Protein AF-A0A495X7D6-F1 (afdb_monomer)

Mean predicted aligned error: 9.29 Å

Sequence (108 aa):
MSPKTVAAVVGVAFFLAGLLIMLLPLATDSPSGITVSCGNSVGMGYDEVAVEAESGALVEICSRLRLERLAWAAPVTVLGGLLVVGAVIVRKRREAPDQTAGGFGTTV

Structure (mmCIF, N/CA/C/O backbone):
data_AF-A0A495X7D6-F1
#
_entry.id   AF-A0A495X7D6-F1
#
loop_
_atom_site.group_PDB
_atom_site.id
_atom_site.type_symbol
_atom_site.label_atom_id
_atom_site.label_alt_id
_atom_site.label_comp_id
_atom_site.label_asym_id
_atom_site.label_entity_id
_atom_site.label_seq_id
_atom_site.pdbx_PDB_ins_code
_atom_site.Cartn_x
_atom_site.Cartn_y
_atom_site.Cartn_z
_atom_site.occupancy
_atom_site.B_iso_or_equiv
_atom_site.auth_seq_id
_atom_site.auth_comp_id
_atom_site.auth_asym_id
_atom_site.auth_atom_id
_atom_site.pdbx_PDB_model_num
ATOM 1 N N . MET A 1 1 ? -15.463 15.361 24.102 1.00 70.06 1 MET A N 1
ATOM 2 C CA . MET A 1 1 ? -15.540 14.263 23.106 1.00 70.06 1 MET A CA 1
ATOM 3 C C . MET A 1 1 ? -15.546 12.921 23.827 1.00 70.06 1 MET A C 1
ATOM 5 O O . MET A 1 1 ? -14.849 12.797 24.824 1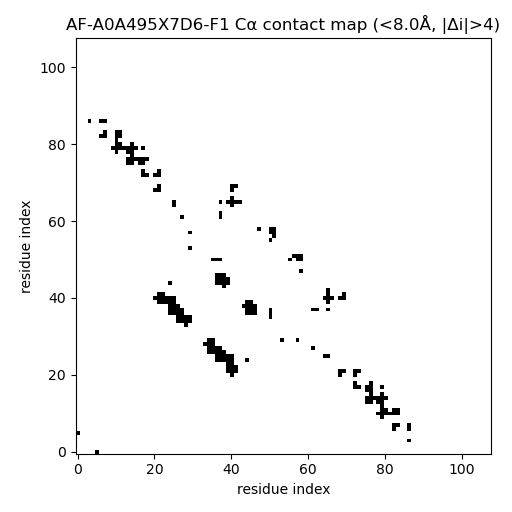.00 70.06 1 MET A O 1
ATOM 9 N N . SER A 1 2 ? -16.314 11.930 23.355 1.00 87.38 2 SER A N 1
ATOM 10 C CA . SER A 1 2 ? -16.279 10.574 23.928 1.00 87.38 2 SER A CA 1
ATOM 11 C C . SER A 1 2 ? -15.021 9.824 23.457 1.00 87.38 2 SER A C 1
ATOM 13 O O . SER A 1 2 ? -14.700 9.917 22.270 1.00 87.38 2 SER A O 1
ATOM 15 N N . PRO A 1 3 ? -14.352 9.022 24.309 1.00 84.56 3 PRO A N 1
ATOM 16 C CA . PRO A 1 3 ? -13.195 8.205 23.915 1.00 84.56 3 PRO A CA 1
ATOM 17 C C . PRO A 1 3 ? -13.463 7.299 22.704 1.00 84.56 3 PRO A C 1
ATOM 19 O O . PRO A 1 3 ? -12.576 7.036 21.899 1.00 84.56 3 PRO A O 1
ATOM 22 N N . LYS A 1 4 ? -14.719 6.867 22.532 1.00 83.50 4 LYS A N 1
ATOM 23 C CA . LYS A 1 4 ? -15.149 6.040 21.395 1.00 83.50 4 LYS A CA 1
ATOM 24 C C . LYS A 1 4 ? -15.096 6.797 20.069 1.00 83.50 4 LYS A C 1
ATOM 26 O O . LYS A 1 4 ? -14.692 6.237 19.058 1.00 83.50 4 LYS A O 1
ATOM 31 N N . THR A 1 5 ? -15.491 8.070 20.082 1.00 86.88 5 THR A N 1
ATOM 32 C CA . THR A 1 5 ? -15.439 8.941 18.903 1.00 86.88 5 THR A CA 1
ATOM 33 C C . THR A 1 5 ? -13.995 9.180 18.487 1.00 86.88 5 THR A C 1
ATOM 35 O O . THR A 1 5 ? -13.688 9.102 17.305 1.00 86.88 5 THR A O 1
ATOM 38 N N . VAL A 1 6 ? -13.103 9.397 19.458 1.00 88.44 6 VAL A N 1
ATOM 39 C CA . VAL A 1 6 ? -11.671 9.575 19.192 1.00 88.44 6 VAL A CA 1
ATOM 40 C C . VAL A 1 6 ? -11.087 8.322 18.538 1.00 88.44 6 VAL A C 1
ATOM 42 O O . VAL A 1 6 ? -10.483 8.428 17.478 1.00 88.44 6 VAL A O 1
ATOM 45 N N . ALA A 1 7 ? -11.337 7.132 19.096 1.00 87.69 7 ALA A N 1
ATOM 46 C CA . ALA A 1 7 ? -10.849 5.876 18.522 1.00 87.69 7 ALA A CA 1
ATOM 47 C C . ALA A 1 7 ? -11.360 5.629 17.090 1.00 87.69 7 ALA A C 1
ATOM 49 O O . ALA A 1 7 ? -10.593 5.203 16.231 1.00 87.69 7 ALA A O 1
ATOM 50 N N . ALA A 1 8 ? -12.633 5.937 16.815 1.00 89.50 8 ALA A N 1
ATOM 51 C CA . ALA A 1 8 ? -13.201 5.804 15.476 1.00 89.50 8 ALA A CA 1
ATOM 52 C C . ALA A 1 8 ? -12.552 6.775 14.475 1.00 89.50 8 ALA A C 1
ATOM 54 O O . ALA A 1 8 ? -12.159 6.355 13.391 1.00 89.50 8 ALA A O 1
ATOM 55 N N . VAL A 1 9 ? -12.393 8.051 14.844 1.00 92.62 9 VAL A N 1
ATOM 56 C CA . VAL A 1 9 ? -11.752 9.064 13.987 1.00 92.62 9 VAL A CA 1
ATOM 57 C C . VAL A 1 9 ? -10.299 8.694 13.702 1.00 92.62 9 VAL A C 1
ATOM 59 O O . VAL A 1 9 ? -9.869 8.738 12.554 1.00 92.62 9 VAL A O 1
ATOM 62 N N . VAL A 1 10 ? -9.562 8.275 14.730 1.00 92.56 10 VAL A N 1
ATOM 63 C CA . VAL A 1 10 ? -8.172 7.831 14.599 1.00 92.56 10 VAL A CA 1
ATOM 64 C C . VAL A 1 10 ? -8.078 6.597 13.697 1.00 92.56 10 VAL A C 1
ATOM 66 O O . VAL A 1 10 ? -7.254 6.573 12.788 1.00 92.56 10 VAL A O 1
ATOM 69 N N . GLY A 1 11 ? -8.956 5.607 13.882 1.00 92.19 11 GLY A N 1
ATOM 70 C CA . GLY A 1 11 ? -9.011 4.417 13.031 1.00 92.19 11 GLY A CA 1
ATOM 71 C C . GLY A 1 11 ? -9.266 4.748 11.560 1.00 92.19 11 GLY A C 1
ATOM 72 O O . GLY A 1 11 ? -8.543 4.266 10.690 1.00 92.19 11 GLY A O 1
ATOM 73 N N . VAL A 1 12 ? -10.237 5.624 11.282 1.00 94.50 12 VAL A N 1
ATOM 74 C CA . VAL A 1 12 ? -10.518 6.104 9.919 1.00 94.50 12 VAL A CA 1
ATOM 75 C C . VAL A 1 12 ? -9.311 6.842 9.342 1.00 94.50 12 VAL A C 1
ATOM 77 O O . VAL A 1 12 ? -8.929 6.573 8.207 1.00 94.50 12 VAL A O 1
ATOM 80 N N . ALA A 1 13 ? -8.682 7.731 10.112 1.00 94.94 13 ALA A N 1
ATOM 81 C CA . ALA A 1 13 ? -7.518 8.485 9.656 1.00 94.94 13 ALA A CA 1
ATOM 82 C C . ALA A 1 13 ? -6.351 7.562 9.276 1.00 94.94 13 ALA A C 1
ATOM 84 O O . ALA A 1 13 ? -5.794 7.709 8.192 1.00 94.94 13 ALA A O 1
ATOM 85 N N . PHE A 1 14 ? -6.024 6.573 10.114 1.00 93.00 14 PHE A N 1
ATOM 86 C CA . PHE A 1 14 ? -4.975 5.598 9.806 1.00 93.00 14 PHE A CA 1
ATOM 87 C C . PHE A 1 14 ? -5.325 4.723 8.603 1.00 93.00 14 PHE A C 1
ATOM 89 O O . PHE A 1 14 ? -4.477 4.512 7.740 1.00 93.00 14 PHE A O 1
ATOM 96 N N . PHE A 1 15 ? -6.571 4.256 8.506 1.00 94.06 15 PHE A N 1
ATOM 97 C CA . PHE A 1 15 ? -7.018 3.449 7.373 1.00 94.06 15 PHE A CA 1
ATOM 98 C C . PHE A 1 15 ? -6.884 4.212 6.051 1.00 94.06 15 PHE A C 1
ATOM 100 O O . PHE A 1 15 ? -6.294 3.705 5.099 1.00 94.06 15 PHE A O 1
ATOM 107 N N . LEU A 1 16 ? -7.382 5.451 6.011 1.00 95.25 16 LEU A N 1
ATOM 108 C CA . LEU A 1 16 ? -7.320 6.299 4.823 1.00 95.25 16 LEU A CA 1
ATOM 109 C C . LEU A 1 16 ? -5.884 6.702 4.484 1.00 95.25 16 LEU A C 1
ATOM 111 O O . LEU A 1 16 ? -5.516 6.673 3.314 1.00 95.25 16 LEU A O 1
ATOM 115 N N . ALA A 1 17 ? -5.064 7.037 5.482 1.00 93.94 17 ALA A N 1
ATOM 116 C CA . ALA A 1 17 ? -3.659 7.363 5.266 1.00 93.94 17 ALA A CA 1
ATOM 117 C C . ALA A 1 17 ? -2.882 6.165 4.699 1.00 93.94 17 ALA A C 1
ATOM 119 O O . ALA A 1 17 ? -2.142 6.318 3.731 1.00 93.94 17 ALA A O 1
ATOM 120 N N . GLY A 1 18 ? -3.085 4.967 5.251 1.00 92.12 18 GLY A N 1
ATOM 121 C CA . GLY A 1 18 ? -2.460 3.744 4.753 1.00 92.12 18 GLY A CA 1
ATOM 122 C C . GLY A 1 18 ? -2.873 3.414 3.314 1.00 92.12 18 GLY A C 1
ATOM 123 O O . GLY A 1 18 ? -2.012 3.163 2.469 1.00 92.12 18 GLY A O 1
ATOM 124 N N . LEU A 1 19 ? -4.170 3.521 3.004 1.00 92.94 19 LEU A N 1
ATOM 125 C CA . LEU A 1 19 ? -4.689 3.365 1.641 1.00 92.94 19 LEU A CA 1
ATOM 126 C C . LEU A 1 19 ? -4.089 4.382 0.670 1.00 92.94 19 LEU A C 1
ATOM 128 O O . LEU A 1 19 ? -3.668 4.012 -0.424 1.00 92.94 19 LEU A O 1
ATOM 132 N N . LEU A 1 20 ? -4.026 5.653 1.071 1.00 93.88 20 LEU A N 1
ATOM 133 C C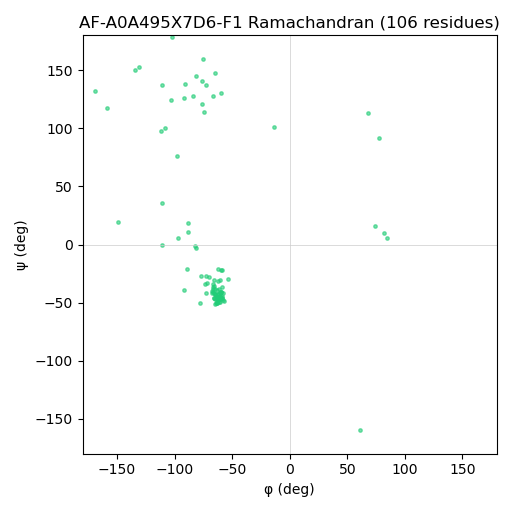A . LEU A 1 20 ? -3.443 6.714 0.255 1.00 93.88 20 LEU A CA 1
ATOM 134 C C . LEU A 1 20 ? -1.988 6.380 -0.094 1.00 93.88 20 LEU A C 1
ATOM 136 O O . LEU A 1 20 ? -1.606 6.447 -1.260 1.00 93.88 20 LEU A O 1
ATOM 140 N N . ILE A 1 21 ? -1.194 5.966 0.898 1.00 90.44 21 ILE A N 1
ATOM 141 C CA . ILE A 1 21 ? 0.211 5.585 0.710 1.00 90.44 21 ILE A CA 1
ATOM 142 C C . ILE A 1 21 ? 0.338 4.405 -0.262 1.00 90.44 21 ILE A C 1
ATOM 144 O O . ILE A 1 21 ? 1.213 4.442 -1.125 1.00 90.44 21 ILE A O 1
ATOM 148 N N . MET A 1 22 ? -0.531 3.393 -0.169 1.00 90.25 22 MET A N 1
ATOM 149 C CA . MET A 1 22 ? -0.514 2.256 -1.099 1.00 90.25 22 MET A CA 1
ATOM 150 C C . MET A 1 22 ? -0.869 2.637 -2.537 1.00 90.25 22 MET A C 1
ATOM 152 O O . MET A 1 22 ? -0.347 2.034 -3.474 1.00 90.25 22 MET A O 1
ATOM 156 N N . LEU A 1 23 ? -1.782 3.593 -2.710 1.00 91.19 23 LEU A N 1
ATOM 157 C CA . LEU A 1 23 ? -2.341 3.955 -4.012 1.00 91.19 23 LEU A CA 1
ATOM 158 C C . LEU A 1 23 ? -1.542 5.037 -4.739 1.00 91.19 23 LEU A C 1
ATOM 160 O O . LEU A 1 23 ? -1.654 5.144 -5.960 1.00 91.19 23 LEU A O 1
ATOM 164 N N . LEU A 1 24 ? -0.739 5.816 -4.013 1.00 92.81 24 LEU A N 1
ATOM 165 C CA . LEU A 1 24 ? 0.121 6.844 -4.586 1.00 92.81 24 LEU A CA 1
ATOM 166 C C . LEU A 1 24 ? 1.119 6.225 -5.584 1.00 92.81 24 LEU A C 1
ATOM 168 O O . LEU A 1 24 ? 1.815 5.265 -5.232 1.00 92.81 24 LEU A O 1
ATOM 172 N N . PRO A 1 25 ? 1.241 6.785 -6.800 1.00 88.81 25 PRO A N 1
ATOM 173 C CA . PRO A 1 25 ? 2.219 6.320 -7.769 1.00 88.81 25 PRO A CA 1
ATOM 174 C C . PRO A 1 25 ? 3.647 6.572 -7.270 1.00 88.81 25 PRO A C 1
ATOM 176 O O . PRO A 1 25 ? 3.921 7.530 -6.541 1.00 88.81 25 PRO A O 1
ATOM 179 N N . LEU A 1 26 ? 4.545 5.675 -7.655 1.00 87.19 26 LEU A N 1
ATOM 180 C CA . LEU A 1 26 ? 5.983 5.725 -7.456 1.00 87.19 26 LEU A CA 1
ATOM 181 C C . LEU A 1 26 ? 6.629 5.943 -8.820 1.00 87.19 26 LEU A C 1
ATOM 183 O O . LEU A 1 26 ? 6.253 5.306 -9.803 1.00 87.19 26 LEU A O 1
ATOM 187 N N . ALA A 1 27 ? 7.618 6.820 -8.860 1.00 88.62 27 ALA A N 1
ATOM 188 C CA . ALA A 1 27 ? 8.469 7.017 -10.018 1.00 88.62 27 ALA A CA 1
ATOM 189 C C . ALA A 1 27 ? 9.928 6.992 -9.566 1.00 88.62 27 ALA A C 1
ATOM 191 O O . ALA A 1 27 ? 10.230 7.304 -8.411 1.00 88.62 27 ALA A O 1
ATOM 192 N N . THR A 1 28 ? 10.814 6.598 -10.469 1.00 88.12 28 THR A N 1
ATOM 193 C CA . THR A 1 28 ? 12.259 6.598 -10.244 1.00 88.12 28 THR A CA 1
ATOM 194 C C . THR A 1 28 ? 12.966 7.188 -11.453 1.00 88.12 28 THR A C 1
ATOM 196 O O . THR A 1 28 ? 12.458 7.104 -12.571 1.00 88.12 28 THR A O 1
ATOM 199 N N . ASP A 1 29 ? 14.118 7.808 -11.230 1.00 88.31 29 ASP A N 1
ATOM 200 C CA . ASP A 1 29 ? 14.923 8.366 -12.307 1.00 88.31 29 ASP A CA 1
ATOM 201 C C . ASP A 1 29 ? 15.796 7.272 -12.922 1.00 88.31 29 ASP A C 1
ATOM 203 O O . ASP A 1 29 ? 16.522 6.552 -12.231 1.00 88.31 29 ASP A O 1
ATOM 207 N N . SER A 1 30 ? 15.718 7.143 -14.242 1.00 83.56 30 SER A N 1
ATOM 208 C CA . SER A 1 30 ? 16.605 6.272 -15.008 1.00 83.56 30 SER A CA 1
ATOM 209 C C . SER A 1 30 ? 18.007 6.888 -15.146 1.00 83.56 30 SER A C 1
ATOM 211 O O . SER A 1 30 ? 18.169 8.109 -15.053 1.00 83.56 30 SER A O 1
ATOM 213 N N . PRO A 1 31 ? 19.039 6.079 -15.450 1.00 79.75 31 PRO A N 1
ATOM 214 C CA . PRO A 1 31 ? 20.383 6.587 -15.746 1.00 79.75 31 PRO A CA 1
ATOM 215 C C . PRO A 1 31 ? 20.436 7.549 -16.945 1.00 79.75 31 PRO A C 1
ATOM 217 O O . PRO A 1 31 ? 21.366 8.343 -17.055 1.00 79.75 31 PRO A O 1
ATOM 220 N N . SER A 1 32 ? 19.447 7.483 -17.840 1.00 81.31 32 SER A N 1
ATOM 221 C CA . SER A 1 32 ? 19.256 8.382 -18.983 1.00 81.31 32 SER A CA 1
ATOM 222 C C . SER A 1 32 ? 18.576 9.709 -18.607 1.00 81.31 32 SER A C 1
ATOM 224 O O . SER A 1 32 ? 18.441 10.584 -19.460 1.00 81.31 32 SER A O 1
ATOM 226 N N . GLY A 1 33 ? 18.178 9.892 -17.341 1.00 83.12 33 GLY A N 1
ATOM 227 C CA . GLY A 1 33 ? 17.537 11.108 -16.830 1.00 83.12 33 GLY A CA 1
ATOM 228 C C . GLY A 1 33 ? 16.032 11.197 -17.099 1.00 83.12 33 GLY A C 1
ATOM 229 O O . GLY A 1 33 ? 15.437 12.252 -16.888 1.00 83.12 33 GLY A O 1
ATOM 230 N N . ILE A 1 34 ? 15.408 10.113 -17.569 1.00 84.69 34 ILE A N 1
ATOM 231 C CA . ILE A 1 34 ? 13.957 10.017 -17.778 1.00 84.69 34 ILE A CA 1
ATOM 232 C C . ILE A 1 34 ? 13.291 9.464 -16.515 1.00 84.69 34 ILE A C 1
ATOM 234 O O . ILE A 1 34 ? 13.790 8.511 -15.911 1.00 84.69 34 ILE A O 1
ATOM 238 N N . THR A 1 35 ? 12.146 10.031 -16.134 1.00 86.38 35 THR A N 1
ATOM 239 C CA . THR A 1 35 ? 11.322 9.516 -15.037 1.00 86.38 35 THR A CA 1
ATOM 240 C C . THR A 1 35 ? 10.545 8.283 -15.489 1.00 86.38 35 THR A C 1
ATOM 242 O O . THR A 1 35 ? 9.740 8.329 -16.419 1.00 86.38 35 THR A O 1
ATOM 245 N N . VAL A 1 36 ? 10.774 7.164 -14.811 1.00 88.38 36 VAL A N 1
ATOM 246 C CA . VAL A 1 36 ? 10.135 5.878 -15.092 1.00 88.38 36 VAL A CA 1
ATOM 247 C C . VAL A 1 36 ? 9.047 5.628 -14.056 1.00 88.38 36 VAL A C 1
ATOM 249 O O . VAL A 1 36 ? 9.297 5.654 -12.848 1.00 88.38 36 VAL A O 1
ATOM 252 N N . SER A 1 37 ? 7.819 5.393 -14.524 1.00 89.25 37 SER A N 1
ATOM 253 C CA . SER A 1 37 ? 6.687 5.074 -13.653 1.00 89.25 37 SER A CA 1
ATOM 254 C C . SER A 1 37 ? 6.801 3.641 -13.140 1.00 89.25 37 SER A C 1
ATOM 256 O O . SER A 1 37 ? 6.649 2.675 -13.884 1.00 89.25 37 SER A O 1
ATOM 258 N N . CYS A 1 38 ? 6.991 3.501 -11.833 1.00 89.31 38 CYS A N 1
ATOM 259 C CA . CYS A 1 38 ? 6.939 2.225 -11.139 1.00 89.31 38 CYS A CA 1
ATOM 260 C C . CYS A 1 38 ? 5.511 1.883 -10.674 1.00 89.31 38 CYS A C 1
ATOM 262 O O . CYS A 1 38 ? 5.366 0.951 -9.891 1.00 89.31 38 CYS A O 1
ATOM 264 N N . GLY A 1 39 ? 4.456 2.591 -11.089 1.00 90.75 39 GLY A N 1
ATOM 265 C CA . GLY A 1 39 ? 3.092 2.330 -10.604 1.00 90.75 39 GLY A CA 1
ATOM 266 C C . GLY A 1 39 ? 2.955 2.510 -9.085 1.00 90.75 39 GLY A C 1
ATOM 267 O O . GLY A 1 39 ? 3.763 3.184 -8.457 1.00 90.75 39 GLY A O 1
ATOM 268 N N . ASN A 1 40 ? 1.930 1.931 -8.465 1.00 91.94 40 ASN A N 1
ATOM 269 C CA . ASN A 1 40 ? 1.716 2.034 -7.014 1.00 91.94 40 ASN A CA 1
ATOM 270 C C . ASN A 1 40 ? 2.132 0.762 -6.248 1.00 91.94 40 ASN A C 1
ATOM 272 O O . ASN A 1 40 ? 2.557 -0.229 -6.843 1.00 91.94 40 ASN A O 1
ATOM 276 N N . SER A 1 41 ? 2.009 0.764 -4.915 1.00 88.75 41 SER A N 1
ATOM 277 C CA . SER A 1 41 ? 2.445 -0.362 -4.066 1.00 88.75 41 SER A CA 1
ATOM 278 C C . SER A 1 41 ? 1.702 -1.670 -4.325 1.00 88.75 41 SER A C 1
ATOM 280 O O . SER A 1 41 ? 2.217 -2.728 -3.982 1.00 88.75 41 SER A O 1
ATOM 282 N N . VAL A 1 42 ? 0.512 -1.611 -4.925 1.00 87.69 42 VAL A N 1
ATOM 283 C CA . VAL A 1 42 ? -0.289 -2.789 -5.290 1.00 87.69 42 VAL A CA 1
ATOM 284 C C . VAL A 1 42 ? -0.106 -3.200 -6.758 1.00 87.69 42 VAL A C 1
ATOM 286 O O . VAL A 1 42 ? -0.781 -4.110 -7.226 1.00 87.69 42 VAL A O 1
ATOM 289 N N . GLY A 1 43 ? 0.812 -2.552 -7.485 1.00 83.88 43 GLY A N 1
ATOM 290 C CA . GLY A 1 43 ? 1.170 -2.892 -8.864 1.00 83.88 43 GLY A CA 1
ATOM 291 C C . GLY A 1 43 ? 0.264 -2.288 -9.941 1.00 83.88 43 GLY A C 1
ATOM 292 O O . GLY A 1 43 ? 0.456 -2.575 -11.119 1.00 83.88 43 GLY A O 1
ATOM 293 N N . MET A 1 44 ? -0.697 -1.429 -9.587 1.00 87.81 44 MET A N 1
ATOM 294 C CA . MET A 1 44 ? -1.509 -0.735 -10.592 1.00 87.81 44 MET A CA 1
ATOM 295 C C . MET A 1 44 ? -0.685 0.351 -11.289 1.00 87.81 44 MET A C 1
ATOM 297 O O . MET A 1 44 ? 0.041 1.108 -10.639 1.00 87.81 44 MET A O 1
ATOM 301 N N . GLY A 1 45 ? -0.829 0.441 -12.613 1.00 85.25 45 GLY A N 1
ATOM 302 C CA . GLY A 1 45 ? -0.100 1.409 -13.438 1.00 85.25 45 GLY A CA 1
ATOM 303 C C . GLY A 1 45 ? 1.379 1.071 -13.643 1.00 85.25 45 GLY A C 1
ATOM 304 O O . GLY A 1 45 ? 2.145 1.956 -14.019 1.00 85.25 45 GLY A O 1
ATOM 305 N N . TYR A 1 46 ? 1.784 -0.173 -13.366 1.00 90.81 46 TYR A N 1
ATOM 306 C CA . TYR A 1 46 ? 3.096 -0.685 -13.740 1.00 90.81 46 TYR A CA 1
ATOM 307 C C . TYR A 1 46 ? 3.037 -1.362 -15.106 1.00 90.81 46 TYR A C 1
ATOM 309 O O . TYR A 1 46 ? 2.236 -2.273 -15.305 1.00 90.81 46 TYR A O 1
ATOM 317 N N . ASP A 1 47 ? 3.910 -0.930 -16.010 1.00 90.25 47 ASP A N 1
ATOM 318 C CA . ASP A 1 47 ? 4.142 -1.574 -17.297 1.00 90.25 47 ASP A CA 1
ATOM 319 C C . ASP A 1 47 ? 5.550 -2.173 -17.293 1.00 90.25 47 ASP A C 1
ATOM 321 O O . ASP A 1 47 ? 6.543 -1.474 -17.478 1.00 90.25 47 ASP A O 1
ATOM 325 N N . GLU A 1 48 ? 5.631 -3.472 -17.018 1.00 87.44 48 GLU A N 1
ATOM 326 C CA . GLU A 1 48 ? 6.903 -4.189 -16.945 1.00 87.44 48 GLU A CA 1
ATOM 327 C C . GLU A 1 48 ? 7.660 -4.153 -18.273 1.00 87.44 48 GLU A C 1
ATOM 329 O O . GLU A 1 48 ? 8.868 -3.948 -18.266 1.00 87.44 48 GLU A O 1
ATOM 334 N N . VAL A 1 49 ? 6.953 -4.248 -19.404 1.00 87.88 49 VAL A N 1
ATOM 335 C CA . VAL A 1 49 ? 7.568 -4.264 -20.739 1.00 87.88 49 VAL A CA 1
ATOM 336 C C . VAL A 1 49 ? 8.201 -2.911 -21.049 1.00 87.88 49 VAL A C 1
ATOM 338 O O . VAL A 1 49 ? 9.319 -2.854 -21.558 1.00 87.88 49 VAL A O 1
ATOM 341 N N . ALA A 1 50 ? 7.520 -1.813 -20.708 1.00 86.12 50 ALA A N 1
ATOM 342 C CA . ALA A 1 50 ? 8.066 -0.469 -20.884 1.00 86.12 50 ALA A CA 1
ATOM 343 C C . ALA A 1 50 ? 9.276 -0.204 -19.970 1.00 86.12 50 ALA A C 1
ATOM 345 O O . ALA A 1 50 ? 10.237 0.436 -20.393 1.00 86.12 50 ALA A O 1
ATOM 346 N N . VAL A 1 51 ? 9.256 -0.704 -18.730 1.00 87.69 51 VAL A N 1
ATOM 347 C CA . VAL A 1 51 ? 10.371 -0.534 -17.783 1.00 87.69 51 VAL A CA 1
ATOM 348 C C . VAL A 1 51 ? 11.575 -1.402 -18.155 1.00 87.69 51 VAL A C 1
ATOM 350 O O . VAL A 1 51 ? 12.711 -0.932 -18.097 1.00 87.69 51 VAL A O 1
ATOM 353 N N . GLU A 1 52 ? 11.346 -2.646 -18.569 1.00 88.06 52 GLU A N 1
ATOM 354 C CA . GLU A 1 52 ? 12.401 -3.563 -19.003 1.00 88.06 52 GLU A CA 1
ATOM 355 C C . GLU A 1 52 ? 13.074 -3.084 -20.298 1.00 88.06 52 GLU A C 1
ATOM 357 O O . GLU A 1 52 ? 14.290 -3.228 -20.440 1.00 88.06 52 GLU A O 1
ATOM 362 N N . ALA A 1 53 ? 12.314 -2.440 -21.196 1.00 87.50 53 ALA A N 1
ATOM 363 C CA . ALA A 1 53 ? 12.844 -1.811 -22.405 1.00 87.50 53 ALA A CA 1
ATOM 364 C C . ALA A 1 53 ? 13.836 -0.670 -22.111 1.00 87.50 53 ALA A C 1
ATOM 366 O O . ALA A 1 53 ? 14.770 -0.469 -22.887 1.00 87.50 53 ALA A O 1
ATOM 367 N N . GLU A 1 54 ? 13.665 0.049 -20.998 1.00 86.12 54 GLU A N 1
ATOM 368 C CA . GLU A 1 54 ? 14.640 1.041 -20.525 1.00 86.12 54 GLU A CA 1
ATOM 369 C C . GLU A 1 54 ? 15.840 0.364 -19.846 1.00 86.12 54 GLU A C 1
ATOM 371 O O . GLU A 1 54 ? 16.995 0.660 -20.157 1.00 86.12 54 GLU A O 1
ATOM 376 N N . SER A 1 55 ? 15.588 -0.549 -18.899 1.00 84.81 55 SER A N 1
ATOM 377 C CA . SER A 1 55 ? 16.627 -1.360 -18.256 1.00 84.81 55 SER A CA 1
ATOM 378 C C . SER A 1 55 ? 16.035 -2.487 -17.414 1.00 84.81 55 SER A C 1
ATOM 380 O O . SER A 1 55 ? 15.237 -2.247 -16.508 1.00 84.81 55 SER A O 1
ATOM 382 N N . GLY A 1 56 ? 16.547 -3.710 -17.582 1.00 85.56 56 GLY A N 1
ATOM 383 C CA . GLY A 1 56 ? 16.198 -4.841 -16.713 1.00 85.56 56 GLY A CA 1
ATOM 384 C C . GLY A 1 56 ? 16.518 -4.614 -15.225 1.00 85.56 56 GLY A C 1
ATOM 385 O O . GLY A 1 56 ? 15.889 -5.217 -14.360 1.00 85.56 56 GLY A O 1
ATOM 386 N N . ALA A 1 57 ? 17.437 -3.700 -14.887 1.00 88.12 57 ALA A N 1
ATOM 387 C CA . ALA A 1 57 ? 17.718 -3.352 -13.491 1.00 88.12 57 ALA A CA 1
ATOM 388 C C . ALA A 1 57 ? 16.600 -2.507 -12.847 1.00 88.12 57 ALA A C 1
ATOM 390 O O . ALA A 1 57 ? 16.413 -2.562 -11.630 1.00 88.12 57 ALA A O 1
ATOM 391 N N . LEU A 1 58 ? 15.843 -1.737 -13.640 1.00 88.12 58 LEU A N 1
ATOM 392 C CA . LEU A 1 58 ? 14.749 -0.898 -13.138 1.00 88.12 58 LEU A CA 1
ATOM 393 C C . LEU A 1 58 ? 13.554 -1.728 -12.667 1.00 88.12 58 LEU A C 1
ATOM 395 O O . LEU A 1 58 ? 12.864 -1.309 -11.741 1.00 88.12 58 LEU A O 1
ATOM 399 N N . VAL A 1 59 ? 13.348 -2.917 -13.239 1.00 90.62 59 VAL A N 1
ATOM 400 C CA . VAL A 1 59 ? 12.313 -3.869 -12.807 1.00 90.62 59 VAL A CA 1
ATOM 401 C C . VAL A 1 59 ? 12.501 -4.226 -11.329 1.00 90.62 59 VAL A C 1
ATOM 403 O O . VAL A 1 59 ? 11.571 -4.094 -10.531 1.00 90.62 59 VAL A O 1
ATOM 406 N N . GLU A 1 60 ? 13.730 -4.578 -10.938 1.00 91.31 60 GLU A N 1
ATOM 407 C CA . GLU A 1 60 ? 14.064 -4.940 -9.555 1.00 91.31 60 GLU A CA 1
ATOM 408 C C . GLU A 1 60 ? 14.063 -3.728 -8.610 1.00 91.31 60 GLU A C 1
ATOM 410 O O . GLU A 1 60 ? 13.667 -3.816 -7.447 1.00 91.31 60 GLU A O 1
ATOM 415 N N . ILE A 1 61 ? 14.451 -2.551 -9.103 1.00 90.88 61 ILE A N 1
ATOM 416 C CA . ILE A 1 61 ? 14.361 -1.310 -8.323 1.00 90.88 61 ILE A CA 1
ATOM 417 C C . ILE A 1 61 ? 12.890 -0.987 -8.035 1.00 90.88 61 ILE A C 1
ATOM 419 O O . ILE A 1 61 ? 12.507 -0.806 -6.878 1.00 90.88 61 ILE A O 1
ATOM 423 N N . CYS A 1 62 ? 12.040 -0.971 -9.063 1.00 91.50 62 CYS A N 1
ATOM 424 C CA . CYS A 1 62 ? 10.613 -0.718 -8.912 1.00 91.50 62 CYS A CA 1
ATOM 425 C C . CYS A 1 62 ? 9.943 -1.749 -7.988 1.00 91.50 62 CYS A C 1
ATOM 427 O O . CYS A 1 62 ? 9.117 -1.362 -7.154 1.00 91.50 62 CYS A O 1
ATOM 429 N N . SER A 1 63 ? 10.293 -3.037 -8.096 1.00 91.19 63 SER A N 1
ATOM 430 C CA . SER A 1 63 ? 9.750 -4.095 -7.232 1.00 91.19 63 SER A CA 1
ATOM 431 C C . SER A 1 63 ? 10.099 -3.836 -5.760 1.00 91.19 63 SER A C 1
ATOM 433 O O . SER A 1 63 ? 9.213 -3.828 -4.897 1.00 91.19 63 SER A O 1
ATOM 435 N N . ARG A 1 64 ? 11.363 -3.503 -5.478 1.00 91.75 64 ARG A N 1
ATOM 436 C CA . ARG A 1 64 ? 11.849 -3.198 -4.132 1.00 91.75 64 ARG A CA 1
ATOM 437 C C . ARG A 1 64 ? 11.170 -1.967 -3.535 1.00 91.75 64 ARG A C 1
ATOM 439 O O . ARG A 1 64 ? 10.700 -2.039 -2.400 1.00 91.75 64 ARG A O 1
ATOM 446 N N . LEU A 1 65 ? 11.051 -0.868 -4.290 1.00 91.06 65 LEU A N 1
ATOM 447 C CA . LEU A 1 65 ? 10.380 0.352 -3.816 1.00 91.06 65 LEU A CA 1
ATOM 448 C C . LEU A 1 65 ? 8.912 0.093 -3.447 1.00 91.06 65 LEU A C 1
ATOM 450 O O . LEU A 1 65 ? 8.422 0.601 -2.432 1.00 91.06 65 LEU A O 1
ATOM 454 N N . ARG A 1 66 ? 8.196 -0.708 -4.247 1.00 90.94 66 ARG A N 1
ATOM 455 C CA . ARG A 1 66 ? 6.805 -1.075 -3.942 1.00 90.94 66 ARG A CA 1
ATOM 456 C C . ARG A 1 66 ? 6.708 -1.873 -2.655 1.00 90.94 66 ARG A C 1
ATOM 458 O O . ARG A 1 66 ? 5.870 -1.537 -1.817 1.00 90.94 66 ARG A O 1
ATOM 465 N N . LEU A 1 67 ? 7.548 -2.899 -2.506 1.00 91.81 67 LEU A N 1
ATOM 466 C CA . LEU A 1 67 ? 7.554 -3.775 -1.335 1.00 91.81 67 LEU A CA 1
ATOM 467 C C . LEU A 1 67 ? 7.889 -3.008 -0.061 1.00 91.81 67 LEU A C 1
ATOM 469 O O . LEU A 1 67 ? 7.218 -3.192 0.951 1.00 91.81 67 LEU A O 1
ATOM 473 N N . GLU A 1 68 ? 8.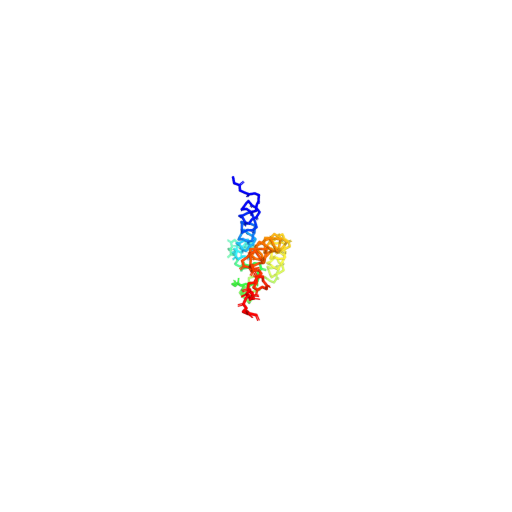868 -2.110 -0.117 1.00 92.00 68 GLU A N 1
ATOM 474 C CA . GLU A 1 68 ? 9.250 -1.288 1.025 1.00 92.00 68 GLU A CA 1
ATOM 475 C C . GLU A 1 68 ? 8.089 -0.394 1.469 1.00 92.00 68 GLU A C 1
ATOM 477 O O . GLU A 1 68 ? 7.712 -0.391 2.641 1.00 92.00 68 GLU A O 1
ATOM 482 N N . ARG A 1 69 ? 7.422 0.285 0.530 1.00 91.44 69 ARG A N 1
ATOM 483 C CA . ARG A 1 69 ? 6.247 1.105 0.848 1.00 91.44 69 ARG A CA 1
ATOM 484 C C . ARG A 1 69 ? 5.077 0.266 1.369 1.00 91.44 69 ARG A C 1
ATOM 486 O O . ARG A 1 69 ? 4.388 0.685 2.300 1.00 91.44 69 ARG A O 1
ATOM 493 N N . LEU A 1 70 ? 4.865 -0.923 0.808 1.00 91.38 70 LEU A N 1
ATOM 494 C CA . LEU A 1 70 ? 3.810 -1.842 1.231 1.00 91.38 70 LEU A CA 1
ATOM 495 C C . LEU A 1 70 ? 4.063 -2.388 2.643 1.00 91.38 70 LEU A C 1
ATOM 497 O O . LEU A 1 70 ? 3.116 -2.489 3.422 1.00 91.38 70 LEU A O 1
ATOM 501 N N . ALA A 1 71 ? 5.320 -2.653 3.009 1.00 93.75 71 ALA A N 1
ATOM 502 C CA . ALA A 1 71 ? 5.705 -3.123 4.339 1.00 93.75 71 ALA A CA 1
ATOM 503 C C . ALA A 1 71 ? 5.336 -2.129 5.456 1.00 93.75 71 ALA A C 1
ATOM 505 O O . ALA A 1 71 ? 4.999 -2.550 6.560 1.00 93.75 71 ALA A O 1
ATOM 506 N N . TRP A 1 72 ? 5.327 -0.824 5.163 1.00 90.50 72 TRP A N 1
ATOM 507 C CA . TRP A 1 72 ? 4.903 0.218 6.107 1.00 90.50 72 TRP A CA 1
ATOM 508 C C . TRP A 1 72 ? 3.415 0.562 6.002 1.00 90.50 72 TRP A C 1
ATOM 510 O O . TRP A 1 72 ? 2.745 0.772 7.015 1.00 90.50 72 TRP A O 1
ATOM 520 N N . ALA A 1 73 ? 2.874 0.607 4.785 1.00 91.56 73 ALA A N 1
ATOM 521 C CA . ALA A 1 73 ? 1.484 0.984 4.560 1.00 91.56 73 ALA A CA 1
ATOM 522 C C . ALA A 1 73 ? 0.500 -0.116 4.986 1.00 91.56 73 ALA A C 1
ATOM 524 O O . ALA A 1 73 ? -0.591 0.194 5.471 1.00 91.56 73 ALA A O 1
ATOM 525 N N . ALA A 1 74 ? 0.865 -1.396 4.838 1.00 92.44 74 ALA A N 1
ATOM 526 C CA . ALA A 1 74 ? -0.014 -2.517 5.168 1.00 92.44 74 ALA A CA 1
ATOM 527 C C . ALA A 1 74 ? -0.366 -2.57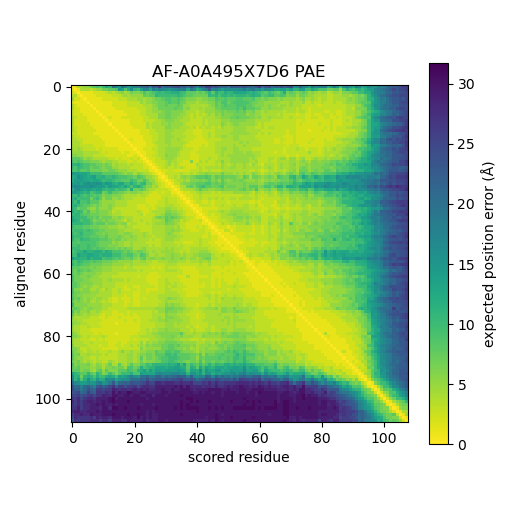7 6.661 1.00 92.44 74 ALA A C 1
ATOM 529 O O . ALA A 1 74 ? -1.561 -2.584 6.958 1.00 92.44 74 ALA A O 1
ATOM 530 N N . PRO A 1 75 ? 0.587 -2.521 7.613 1.00 92.81 75 PRO A N 1
ATOM 531 C CA . PRO A 1 75 ? 0.256 -2.503 9.038 1.00 92.81 75 PRO A CA 1
ATOM 532 C C . PRO A 1 75 ? -0.652 -1.332 9.425 1.00 92.81 75 PRO A C 1
ATOM 534 O O . PRO A 1 75 ? -1.618 -1.517 10.163 1.00 92.81 75 PRO A O 1
ATOM 537 N N . VAL A 1 76 ? -0.379 -0.139 8.886 1.00 93.00 76 VAL A N 1
ATOM 538 C CA . VAL A 1 76 ? -1.169 1.074 9.149 1.00 93.00 76 VAL A CA 1
ATOM 539 C C . VAL A 1 76 ? -2.602 0.919 8.640 1.00 93.00 76 VAL A C 1
ATOM 541 O O . VAL A 1 76 ? -3.559 1.195 9.368 1.00 93.00 76 VAL A O 1
ATOM 544 N N . THR A 1 77 ? -2.756 0.414 7.415 1.00 93.75 77 THR A N 1
ATOM 545 C CA . THR A 1 77 ? -4.068 0.167 6.807 1.00 93.75 77 THR A CA 1
ATOM 546 C C . THR A 1 77 ? -4.833 -0.906 7.581 1.00 93.75 77 THR A C 1
ATOM 548 O O . THR A 1 77 ? -5.996 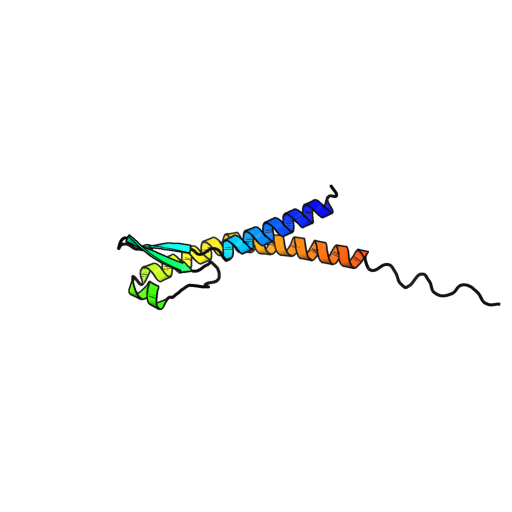-0.707 7.923 1.00 93.75 77 THR A O 1
ATOM 551 N N . VAL A 1 78 ? -4.190 -2.026 7.921 1.00 94.75 78 VAL A N 1
ATOM 552 C CA . VAL A 1 78 ? -4.818 -3.134 8.658 1.00 94.75 78 VAL A CA 1
ATOM 553 C C . VAL A 1 78 ? -5.272 -2.684 10.044 1.00 94.75 78 VAL A C 1
ATOM 555 O O . VAL A 1 78 ? -6.418 -2.932 10.419 1.00 94.75 78 VAL A O 1
ATOM 558 N N . LEU A 1 79 ? -4.419 -1.980 10.793 1.00 94.12 79 LEU A N 1
ATOM 559 C CA . LEU A 1 79 ? -4.759 -1.496 12.130 1.00 94.12 79 LEU A CA 1
ATOM 560 C C . LEU A 1 79 ? -5.913 -0.485 12.090 1.00 94.12 79 LEU A C 1
ATOM 562 O O . LEU A 1 79 ? -6.853 -0.591 12.879 1.00 94.12 79 LEU A O 1
ATOM 566 N N . GLY A 1 80 ? -5.879 0.456 11.142 1.00 91.88 80 GLY A N 1
ATOM 567 C CA . GLY A 1 80 ? -6.979 1.391 10.916 1.00 91.88 80 GLY A CA 1
ATOM 568 C C . GLY A 1 80 ? -8.288 0.669 10.583 1.00 91.88 80 GLY A C 1
ATOM 569 O O . GLY A 1 80 ? -9.323 0.945 11.191 1.00 91.88 80 GLY A O 1
ATOM 570 N N . GLY A 1 81 ? -8.233 -0.320 9.688 1.00 92.56 81 GLY A N 1
ATOM 571 C CA . GLY A 1 81 ? -9.380 -1.145 9.312 1.00 92.56 81 GLY A CA 1
ATOM 572 C C . GLY A 1 81 ? -9.971 -1.909 10.498 1.00 92.56 81 GLY A C 1
ATOM 573 O O . GLY A 1 81 ? -11.184 -1.882 10.703 1.00 92.56 81 GLY A O 1
ATOM 574 N N . LEU A 1 82 ? -9.128 -2.519 11.336 1.00 93.50 82 LEU A N 1
ATOM 575 C CA . LEU A 1 82 ? -9.559 -3.214 12.553 1.00 93.50 82 LEU A CA 1
ATOM 576 C C . LEU A 1 82 ? -10.270 -2.278 13.536 1.00 93.50 82 LEU A C 1
ATOM 578 O O . LEU A 1 82 ? -11.302 -2.651 14.096 1.00 93.50 82 LEU A O 1
ATOM 582 N N . LEU A 1 83 ? -9.766 -1.056 13.721 1.00 91.19 83 LEU A N 1
ATOM 583 C CA . LEU A 1 83 ? -10.403 -0.058 14.584 1.00 91.19 83 LEU A CA 1
ATOM 584 C C . LEU A 1 83 ? -11.772 0.372 14.047 1.00 91.19 83 LEU A C 1
ATOM 586 O O . LEU A 1 83 ? -12.733 0.459 14.815 1.00 91.19 83 LEU A O 1
ATOM 590 N N . VAL A 1 84 ? -11.882 0.599 12.735 1.00 90.25 84 VAL A N 1
ATOM 591 C CA . VAL A 1 84 ? -13.152 0.953 12.084 1.00 90.25 84 VAL A CA 1
ATOM 592 C C . VAL A 1 84 ? -14.161 -0.186 12.212 1.00 90.25 84 VAL A C 1
ATOM 594 O O . VAL A 1 84 ? -15.281 0.032 12.679 1.00 90.25 84 VAL A O 1
ATOM 597 N N . VAL 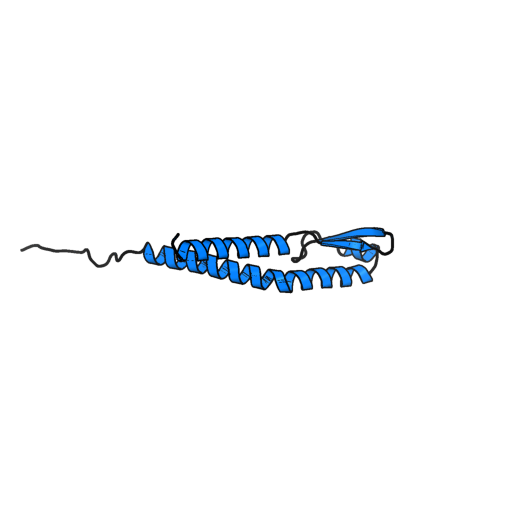A 1 85 ? -13.765 -1.413 11.868 1.00 91.69 85 VAL A N 1
ATOM 598 C CA . VAL A 1 85 ? -14.623 -2.603 11.965 1.00 91.69 85 VAL A CA 1
ATOM 599 C C . VAL A 1 85 ? -15.061 -2.836 13.411 1.00 91.69 85 VAL A C 1
ATOM 601 O O . VAL A 1 85 ? -16.250 -3.028 13.670 1.00 91.69 85 VAL A O 1
ATOM 604 N N . GLY A 1 86 ? -14.139 -2.744 14.371 1.00 88.81 86 GLY A N 1
ATOM 605 C CA . GLY A 1 86 ? -14.444 -2.864 15.795 1.00 88.81 86 GLY A CA 1
ATOM 606 C C . GLY A 1 86 ? -15.456 -1.818 16.267 1.00 88.81 86 GLY A C 1
ATOM 607 O O . GLY A 1 86 ? -16.429 -2.159 16.945 1.00 88.81 86 GLY A O 1
ATOM 608 N N . ALA A 1 87 ? -15.291 -0.557 15.859 1.00 87.62 87 ALA A N 1
ATOM 609 C CA . ALA A 1 87 ? -16.224 0.517 16.195 1.00 87.62 87 ALA A CA 1
ATOM 610 C C . ALA A 1 87 ? -17.630 0.268 15.619 1.00 87.62 87 ALA A C 1
ATOM 612 O O . ALA A 1 87 ? -18.626 0.447 16.327 1.00 87.62 87 ALA A O 1
ATOM 613 N N . VAL A 1 88 ? -17.720 -0.194 14.367 1.00 87.50 88 VAL A N 1
ATOM 614 C CA . VAL A 1 88 ? -18.991 -0.523 13.702 1.00 87.50 88 VAL A CA 1
ATOM 615 C C . VAL A 1 88 ? -19.684 -1.706 14.380 1.00 87.50 88 VAL A C 1
ATOM 617 O O . VAL A 1 88 ? -20.875 -1.624 14.681 1.00 87.50 88 VAL A O 1
ATOM 620 N N . ILE A 1 89 ? -18.955 -2.783 14.688 1.00 90.19 89 ILE A N 1
ATOM 621 C CA . ILE A 1 89 ? -19.515 -3.971 15.352 1.00 90.19 89 ILE A CA 1
ATOM 622 C C . ILE A 1 89 ? -20.038 -3.619 16.751 1.00 90.19 89 ILE A C 1
ATOM 624 O O . ILE A 1 89 ? -21.153 -4.006 17.106 1.00 90.19 89 ILE A O 1
ATOM 628 N N . VAL A 1 90 ? -19.273 -2.858 17.543 1.00 86.00 90 VAL A N 1
ATOM 629 C CA . VAL A 1 90 ? -19.697 -2.426 18.887 1.00 86.00 90 VAL A CA 1
ATOM 630 C C . VAL A 1 90 ? -20.929 -1.527 18.818 1.00 86.00 90 VAL A C 1
ATOM 632 O O . VAL A 1 90 ? -21.820 -1.651 19.660 1.00 86.00 90 VAL A O 1
ATOM 635 N N . ARG A 1 91 ? -21.009 -0.638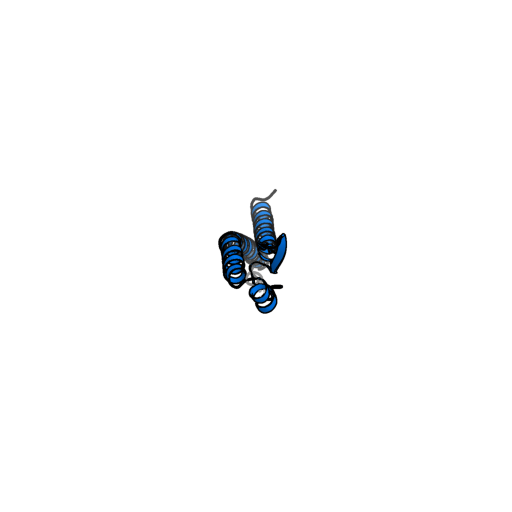 17.823 1.00 83.38 91 ARG A N 1
ATOM 636 C CA . ARG A 1 91 ? -22.191 0.199 17.606 1.00 83.38 91 ARG A CA 1
ATOM 637 C C . ARG A 1 91 ? -23.417 -0.649 17.264 1.00 83.38 91 ARG A C 1
ATOM 639 O O . ARG A 1 91 ? -24.427 -0.528 17.950 1.00 83.38 91 ARG A O 1
ATOM 646 N N . LYS A 1 92 ? -23.298 -1.567 16.302 1.00 82.75 92 LYS A N 1
ATOM 647 C CA . LYS A 1 92 ? -24.393 -2.456 15.883 1.00 82.75 92 LYS A CA 1
ATOM 648 C C . LYS A 1 92 ? -24.915 -3.325 17.035 1.00 82.75 92 LYS A C 1
ATOM 650 O O . LYS A 1 92 ? -26.113 -3.542 17.146 1.00 82.75 92 LYS A O 1
ATOM 655 N N . ARG A 1 93 ? -24.034 -3.788 17.932 1.00 82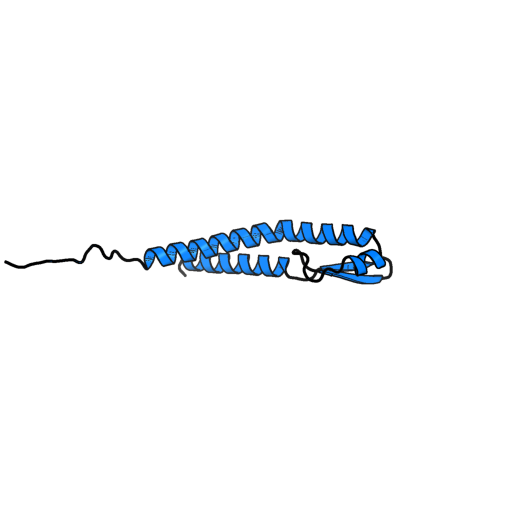.12 93 ARG A N 1
ATOM 656 C CA . ARG A 1 93 ? -24.429 -4.544 19.138 1.00 82.12 93 ARG A CA 1
ATOM 657 C C . ARG A 1 93 ? -25.229 -3.710 20.143 1.00 82.12 93 ARG A C 1
ATOM 659 O O . ARG A 1 93 ? -26.053 -4.266 20.851 1.00 82.12 93 ARG A O 1
ATOM 666 N N . ARG A 1 94 ? -24.986 -2.398 20.225 1.00 76.31 94 ARG A N 1
ATOM 667 C CA . ARG A 1 94 ? -25.734 -1.483 21.109 1.00 76.31 94 ARG A CA 1
ATOM 668 C C . ARG A 1 94 ? -27.110 -1.125 20.554 1.00 76.31 94 ARG A C 1
ATOM 670 O O . ARG A 1 94 ? -28.007 -0.818 21.325 1.00 76.31 94 ARG A O 1
ATOM 677 N N . GLU A 1 95 ? -27.254 -1.163 19.235 1.00 66.12 95 GLU A N 1
ATOM 678 C CA . GLU A 1 95 ? -28.511 -0.929 18.515 1.00 66.12 95 GLU A CA 1
ATOM 679 C C . GLU A 1 95 ? -29.410 -2.176 18.461 1.00 66.12 95 GLU A C 1
ATOM 681 O O . GLU A 1 95 ? -30.514 -2.089 17.935 1.00 66.12 95 GLU A O 1
ATOM 686 N N . ALA A 1 96 ? -28.980 -3.313 19.023 1.00 57.69 96 ALA A N 1
ATOM 687 C CA . ALA A 1 96 ? -29.831 -4.470 19.289 1.00 57.69 96 ALA A CA 1
ATOM 688 C C . ALA A 1 96 ? -30.287 -4.458 20.763 1.00 57.69 96 ALA A C 1
ATOM 690 O O . ALA A 1 96 ? -29.719 -5.187 21.580 1.00 57.69 96 ALA A O 1
ATOM 691 N N . PRO A 1 97 ? -31.262 -3.612 21.151 1.00 54.25 97 PRO A N 1
ATOM 692 C CA . PRO A 1 97 ? -31.941 -3.785 22.416 1.00 54.25 97 PRO A CA 1
ATOM 693 C C . PRO A 1 97 ? -32.752 -5.080 22.348 1.00 54.25 97 PRO A C 1
ATOM 695 O O . PRO A 1 97 ? -33.506 -5.326 21.408 1.00 54.25 97 PRO A O 1
ATOM 698 N N . ASP A 1 98 ? -32.520 -5.903 23.357 1.00 56.47 98 ASP A N 1
ATOM 699 C CA . ASP A 1 98 ? -33.390 -6.940 23.890 1.00 56.47 98 ASP A CA 1
ATOM 700 C C . ASP A 1 98 ? -34.856 -6.869 23.403 1.00 56.47 98 ASP A C 1
ATOM 702 O O . ASP A 1 98 ? -35.662 -6.083 23.897 1.00 56.47 98 ASP A O 1
ATOM 706 N N . GLN A 1 99 ? -35.209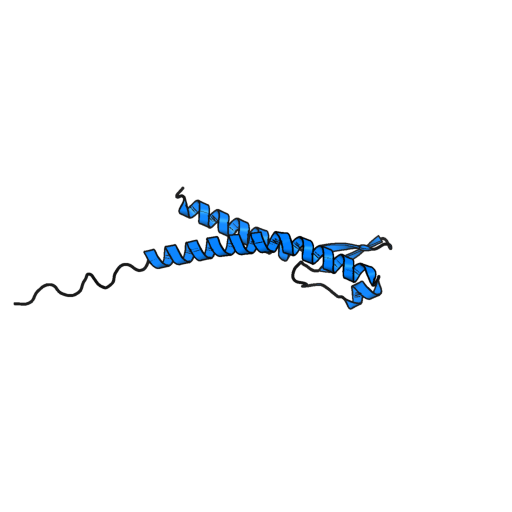 -7.716 22.431 1.00 55.06 99 GLN A N 1
ATOM 707 C CA . GLN A 1 99 ? -36.597 -7.976 22.026 1.00 55.06 99 GLN A CA 1
ATOM 708 C C . GLN A 1 99 ? -37.226 -9.118 22.853 1.00 55.06 99 GLN A C 1
ATOM 710 O O . GLN A 1 99 ? -38.232 -9.692 22.445 1.00 55.06 99 GLN A O 1
ATOM 715 N N . THR A 1 100 ? -36.654 -9.457 24.015 1.00 55.09 100 THR A N 1
ATOM 716 C CA . THR A 1 100 ? -37.114 -10.558 24.884 1.00 55.09 100 THR A CA 1
ATOM 717 C C . THR A 1 100 ? -37.740 -10.100 26.207 1.00 55.09 100 THR A C 1
ATOM 719 O O . THR A 1 100 ? -38.229 -10.938 26.957 1.00 55.09 100 THR A O 1
ATOM 722 N N . ALA A 1 101 ? -37.823 -8.793 26.480 1.00 54.09 101 ALA A N 1
ATOM 723 C CA . ALA A 1 101 ? -38.371 -8.255 27.733 1.00 54.09 101 ALA A CA 1
ATOM 724 C C . ALA A 1 101 ? -39.726 -7.522 27.582 1.00 54.09 101 ALA A C 1
ATOM 726 O O . ALA A 1 101 ? -39.968 -6.528 28.263 1.00 54.09 101 ALA A O 1
ATOM 727 N N . GLY A 1 102 ? -40.619 -7.977 26.691 1.00 49.34 102 GLY A N 1
ATOM 728 C CA . GLY A 1 102 ? -41.877 -7.259 26.409 1.00 49.34 102 GLY A CA 1
ATOM 729 C C . GLY A 1 102 ? -43.097 -8.095 26.010 1.00 49.34 102 GLY A C 1
ATOM 730 O O . GLY A 1 102 ? -44.019 -7.550 25.410 1.00 49.34 102 GLY A O 1
ATOM 731 N N . GLY A 1 103 ? -43.128 -9.399 26.300 1.00 49.19 103 GLY A N 1
ATOM 732 C CA . GLY A 1 103 ? -44.247 -10.278 25.943 1.00 49.19 103 GLY A CA 1
ATOM 733 C C . GLY A 1 103 ? -45.091 -10.711 27.142 1.00 49.19 103 GLY A C 1
ATOM 734 O O . GLY A 1 103 ? -44.742 -11.680 27.801 1.00 49.19 103 GLY A O 1
ATOM 735 N N . PHE A 1 104 ? -46.232 -10.041 27.328 1.00 52.34 104 PHE A N 1
ATOM 736 C CA . PHE A 1 104 ? -47.416 -10.460 28.097 1.00 52.34 104 PHE A CA 1
ATOM 737 C C . PHE A 1 104 ? -47.390 -10.372 29.633 1.00 52.34 104 PHE A C 1
ATOM 739 O O . PHE A 1 104 ? -47.134 -11.332 30.355 1.00 52.34 104 PHE A O 1
ATOM 746 N N . GLY A 1 105 ? -47.854 -9.220 30.124 1.00 52.16 105 GLY A N 1
ATOM 747 C CA . GLY A 1 105 ? -48.734 -9.190 31.287 1.00 52.16 105 GLY A CA 1
ATOM 748 C C . GLY A 1 105 ? -50.196 -9.473 30.893 1.00 52.16 105 GLY A C 1
ATOM 749 O O . GLY A 1 105 ? -50.661 -9.018 29.850 1.00 52.16 105 GLY A O 1
ATOM 750 N N . THR A 1 106 ? -50.898 -10.171 31.794 1.00 59.00 106 THR A N 1
ATOM 751 C CA . THR A 1 106 ? -52.355 -10.168 32.072 1.00 59.00 106 THR A CA 1
ATOM 752 C C . THR A 1 106 ? -53.358 -10.724 31.048 1.00 59.00 106 THR A C 1
ATOM 754 O O . THR A 1 106 ? -53.682 -10.084 30.052 1.00 59.00 106 THR A O 1
ATOM 757 N N . THR A 1 107 ? -54.014 -11.834 31.411 1.00 49.12 107 THR A N 1
ATOM 758 C CA . THR A 1 107 ? -55.486 -11.981 31.354 1.00 49.12 107 THR A CA 1
ATOM 759 C C . THR A 1 107 ? -55.945 -13.108 32.295 1.00 49.12 107 THR A C 1
ATOM 761 O O . THR A 1 107 ? -55.550 -14.247 32.092 1.00 49.12 107 THR A O 1
ATOM 764 N N . VAL A 1 108 ? -56.746 -12.709 33.298 1.00 52.38 108 VAL A N 1
ATOM 765 C CA . VAL A 1 108 ? -57.704 -13.450 34.163 1.00 52.38 108 VAL A CA 1
ATOM 766 C C . VAL A 1 108 ? -57.253 -14.754 34.826 1.00 52.38 108 VAL A C 1
ATOM 768 O O . VAL A 1 108 ? -57.158 -15.789 34.138 1.00 52.38 108 VAL A O 1
#

Solvent-accessible surface area (backbone atoms only — not comparable to full-atom values): 6038 Å² total; per-residue (Å²): 134,58,74,67,58,52,50,36,54,51,12,46,51,36,23,52,51,15,48,49,60,33,62,44,72,41,69,46,75,42,98,87,72,48,78,42,65,41,11,15,41,80,54,56,76,47,51,65,69,67,40,39,72,77,33,68,67,50,49,59,49,36,52,49,56,23,51,56,52,34,68,58,22,46,58,38,23,51,52,9,46,51,36,38,52,50,50,51,54,56,48,56,58,66,73,57,70,78,88,80,84,79,84,80,84,89,81,138

Foldseek 3Di:
DDPLVVLQVQLQVLQVVLVCLQQDWDWDAAPVRDIHTLGGLVRPPHDPVVQVVSPPVVSVVSPVVSVVSCVVSVVSNVSSVVSNVVSVVVVVVVVDPDPPPDDDDDDD

pLDDT: mean 84.6, std 12.36, range [49.12, 95.25]

Secondary structure (DSSP, 8-state):
--HHHHHHHHHHHHHHHHHHHHHS--EEE-TTSPEEE---TT-TT--HHHHHHH-HHHHHHHHHHHHHHHHHHHHHHHHHHHHHHHHHHHHHHHT---SSS-S-----

Radius of gyration: 24.23 Å; Cα contacts (8 Å, |Δi|>4): 119; chains: 1; bounding box: 78×28×57 Å

Organism: NCBI:txid543527